Protein AF-A0A355UKW0-F1 (afdb_monomer_lite)

Sequence (43 aa):
MDFNISKQEELFLQMIREFAENEIKPIAAEIDEQEKFPVETVE

Secondary structure (DSSP, 8-state):
---PPPHHHHHHHHHHHHHIIIIIHHHHHHHHHTT---GGGT-

Foldseek 3Di:
DDPDDDPVNVVVVVVVVVCCVPPVVVCVVVCVVVVHDCPVSVD

Radius of gyration: 14.54 Å; chains: 1; bounding box: 28×17×41 Å

Structure (mmCIF, N/CA/C/O backbone):
data_AF-A0A355UKW0-F1
#
_entry.id   AF-A0A355UKW0-F1
#
loop_
_atom_site.group_PDB
_atom_site.id
_atom_site.type_symbol
_atom_site.label_atom_id
_atom_site.label_alt_id
_atom_site.label_comp_id
_atom_site.label_asym_id
_atom_site.label_entity_id
_atom_site.label_seq_id
_atom_site.pdbx_PDB_ins_code
_atom_site.Cartn_x
_atom_site.Cartn_y
_atom_site.Cartn_z
_atom_site.occupancy
_atom_site.B_iso_or_equiv
_atom_site.auth_seq_id
_atom_site.auth_comp_id
_atom_site.auth_asym_id
_atom_site.auth_atom_id
_atom_site.pd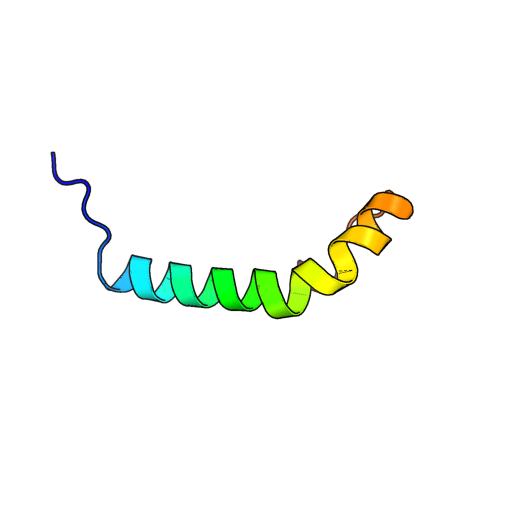bx_PDB_model_num
ATOM 1 N N . MET A 1 1 ? 2.531 -0.486 -30.929 1.00 66.88 1 MET A N 1
ATOM 2 C CA . MET A 1 1 ? 2.660 0.058 -29.564 1.00 66.88 1 MET A CA 1
ATOM 3 C C . MET A 1 1 ? 3.218 -1.044 -28.696 1.00 66.88 1 MET A C 1
ATOM 5 O O . MET A 1 1 ? 2.813 -2.185 -28.889 1.00 66.88 1 MET A O 1
ATOM 9 N N . ASP A 1 2 ? 4.166 -0.710 -27.831 1.00 81.00 2 ASP A N 1
ATOM 10 C CA . ASP A 1 2 ? 4.691 -1.630 -26.826 1.00 81.00 2 ASP A CA 1
ATOM 11 C C . ASP A 1 2 ? 3.945 -1.378 -25.510 1.00 81.00 2 ASP A C 1
ATOM 13 O O . ASP A 1 2 ? 3.782 -0.225 -25.115 1.00 81.00 2 ASP A O 1
ATOM 17 N N . PHE A 1 3 ? 3.436 -2.445 -24.900 1.00 91.31 3 PHE A N 1
ATOM 18 C CA . PHE A 1 3 ? 2.643 -2.431 -23.664 1.00 91.31 3 PHE A CA 1
ATOM 19 C C . PHE A 1 3 ? 3.281 -3.302 -22.577 1.00 91.31 3 PHE A C 1
ATOM 21 O O . PHE A 1 3 ? 2.636 -3.628 -21.581 1.00 91.31 3 PHE A O 1
ATOM 28 N N . ASN A 1 4 ? 4.523 -3.736 -22.790 1.00 92.31 4 ASN A N 1
ATOM 29 C CA . ASN A 1 4 ? 5.237 -4.512 -21.796 1.00 92.31 4 ASN A CA 1
ATOM 30 C C . ASN A 1 4 ? 5.670 -3.616 -20.636 1.00 92.31 4 ASN A C 1
ATOM 32 O O . ASN A 1 4 ? 6.053 -2.463 -20.826 1.00 92.31 4 ASN A O 1
ATOM 36 N N . ILE A 1 5 ? 5.623 -4.183 -19.435 1.00 89.81 5 ILE A N 1
ATOM 37 C CA . ILE A 1 5 ? 6.095 -3.532 -18.219 1.00 89.81 5 ILE A CA 1
ATOM 38 C C . ILE A 1 5 ? 7.622 -3.596 -18.229 1.00 89.81 5 ILE A C 1
ATOM 40 O O . ILE A 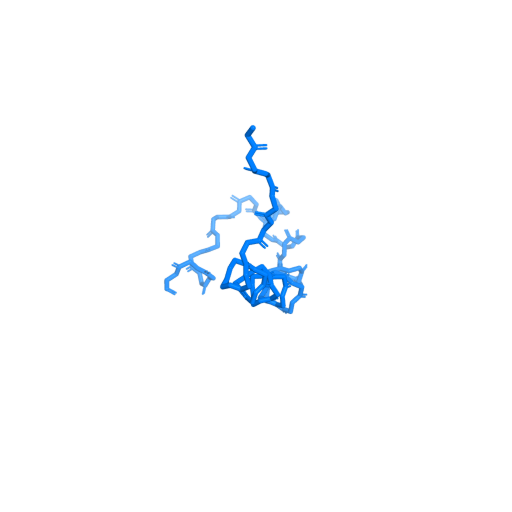1 5 ? 8.216 -4.657 -18.437 1.00 89.81 5 ILE A O 1
ATOM 44 N N . SER A 1 6 ? 8.276 -2.457 -18.038 1.00 94.00 6 SER A N 1
ATOM 45 C CA . SER A 1 6 ? 9.725 -2.416 -17.898 1.00 94.00 6 SER A CA 1
ATOM 46 C C . SER A 1 6 ? 10.150 -3.088 -16.593 1.00 94.00 6 SER A C 1
ATOM 48 O O . SER A 1 6 ? 9.440 -3.087 -15.589 1.00 94.00 6 SER A O 1
ATOM 50 N N . LYS A 1 7 ? 11.379 -3.597 -16.554 1.00 92.44 7 LYS A N 1
ATOM 51 C CA . LYS A 1 7 ? 11.928 -4.230 -15.348 1.00 92.44 7 LYS A CA 1
ATOM 52 C C . LYS A 1 7 ? 11.899 -3.315 -14.111 1.00 92.44 7 LYS A C 1
ATOM 54 O O . LYS A 1 7 ? 11.793 -3.798 -12.989 1.00 92.44 7 LYS A O 1
ATOM 59 N N . GLN A 1 8 ? 12.015 -1.999 -14.301 1.00 93.62 8 GLN A N 1
ATOM 60 C CA . GLN A 1 8 ? 11.926 -1.030 -13.204 1.00 93.62 8 GLN A CA 1
ATOM 61 C C . GLN A 1 8 ? 10.499 -0.933 -12.655 1.00 93.62 8 GLN A C 1
ATOM 63 O O . GLN A 1 8 ? 10.312 -0.934 -11.442 1.00 93.62 8 GLN A O 1
ATOM 68 N N . GLU A 1 9 ? 9.501 -0.906 -13.535 1.00 94.94 9 GLU A N 1
ATOM 69 C CA . GLU A 1 9 ? 8.090 -0.895 -13.146 1.00 94.94 9 GLU A CA 1
ATOM 70 C C . GLU A 1 9 ? 7.678 -2.215 -12.480 1.00 94.94 9 GLU A C 1
ATOM 72 O O . GLU A 1 9 ? 6.929 -2.188 -11.510 1.00 94.94 9 GLU A O 1
ATOM 77 N N . GLU A 1 10 ? 8.206 -3.365 -12.916 1.00 94.94 10 GLU A N 1
ATOM 78 C CA . GLU A 1 10 ? 7.964 -4.653 -12.245 1.00 94.94 10 GLU A CA 1
ATOM 79 C C . GLU A 1 10 ? 8.456 -4.654 -10.792 1.00 94.94 10 GLU A C 1
ATOM 81 O O . GLU A 1 10 ? 7.722 -5.068 -9.892 1.00 94.94 10 GLU A O 1
ATOM 86 N N . LEU A 1 11 ? 9.674 -4.158 -10.551 1.00 93.88 11 LEU A N 1
ATOM 87 C CA . LEU A 1 11 ? 10.241 -4.041 -9.203 1.00 93.88 11 LEU A CA 1
ATOM 88 C C . LEU A 1 11 ? 9.435 -3.064 -8.340 1.00 93.88 11 LEU A C 1
ATOM 90 O O . LEU A 1 11 ? 9.173 -3.326 -7.168 1.00 93.88 11 LEU A O 1
ATOM 94 N N . PHE A 1 12 ? 8.996 -1.955 -8.931 1.00 93.62 12 PHE A N 1
ATOM 95 C CA . PHE A 1 12 ? 8.156 -0.980 -8.246 1.00 93.62 12 PHE A CA 1
ATOM 96 C C . PHE A 1 12 ? 6.779 -1.558 -7.881 1.00 93.62 12 PHE A C 1
ATOM 98 O O . PHE A 1 12 ? 6.300 -1.368 -6.764 1.00 93.62 12 PHE A O 1
ATOM 105 N N . LEU 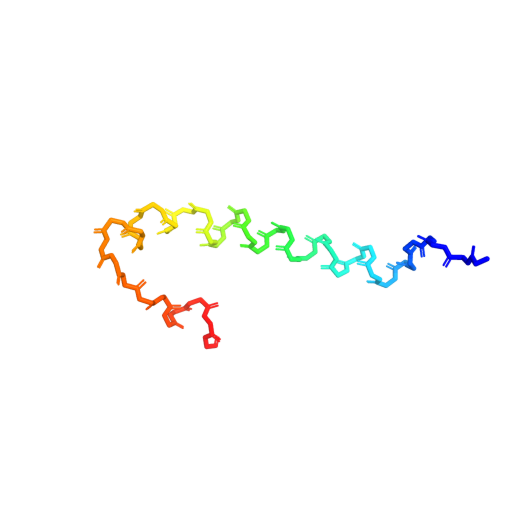A 1 13 ? 6.168 -2.336 -8.779 1.00 94.44 13 LEU A N 1
ATOM 106 C CA . LEU A 1 13 ? 4.910 -3.039 -8.520 1.00 94.44 13 LEU A CA 1
ATOM 107 C C . LEU A 1 13 ? 5.043 -4.074 -7.400 1.00 94.44 13 LEU A C 1
ATOM 109 O O . LEU A 1 13 ? 4.107 -4.237 -6.620 1.00 94.44 13 LEU A O 1
ATOM 113 N N . GLN A 1 14 ? 6.175 -4.778 -7.314 1.00 94.12 14 GLN A N 1
ATOM 114 C CA . GLN A 1 14 ? 6.444 -5.706 -6.211 1.00 94.12 14 GLN A CA 1
ATOM 115 C C . GLN A 1 14 ? 6.488 -4.966 -4.872 1.00 94.12 14 GLN A C 1
ATOM 117 O O . GLN A 1 14 ? 5.757 -5.334 -3.957 1.00 94.12 14 GLN A O 1
ATOM 122 N N . MET A 1 15 ? 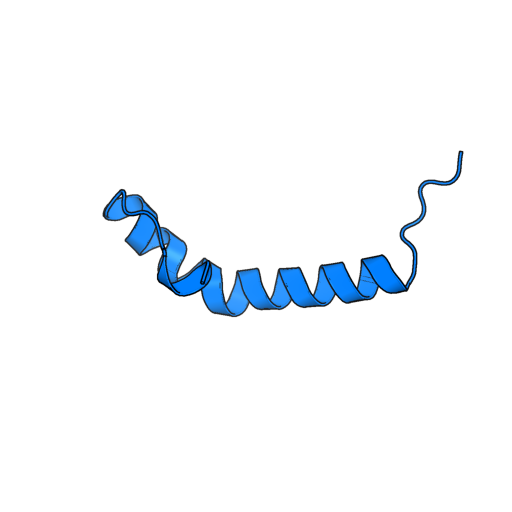7.245 -3.871 -4.801 1.00 93.50 15 MET A N 1
ATOM 123 C CA . MET A 1 15 ? 7.356 -3.050 -3.595 1.00 93.50 15 MET A CA 1
ATOM 124 C C . MET A 1 15 ? 5.995 -2.502 -3.130 1.00 93.50 15 MET A C 1
ATOM 126 O O . MET A 1 15 ? 5.661 -2.598 -1.952 1.00 93.50 15 MET A O 1
ATOM 130 N N . ILE A 1 16 ? 5.174 -1.972 -4.047 1.00 94.00 16 ILE A N 1
ATOM 131 C CA . ILE A 1 16 ? 3.838 -1.455 -3.698 1.00 94.00 16 ILE A CA 1
ATOM 132 C C . ILE A 1 16 ? 2.917 -2.576 -3.207 1.00 94.00 16 ILE A C 1
ATOM 134 O O . ILE A 1 16 ? 2.152 -2.371 -2.267 1.00 94.00 16 ILE A O 1
ATOM 138 N N . ARG A 1 17 ? 2.971 -3.759 -3.829 1.00 93.81 17 ARG A N 1
ATOM 139 C CA . ARG A 1 17 ? 2.157 -4.903 -3.392 1.00 93.81 17 ARG A CA 1
ATOM 140 C C . ARG A 1 17 ? 2.524 -5.346 -1.983 1.00 93.81 17 ARG A C 1
ATOM 142 O O . ARG A 1 17 ? 1.625 -5.602 -1.192 1.00 93.81 17 ARG A O 1
ATOM 149 N N . GLU A 1 18 ? 3.813 -5.411 -1.667 1.00 94.38 18 GLU A N 1
ATOM 150 C CA . GLU A 1 18 ? 4.280 -5.771 -0.325 1.00 94.38 18 GLU A CA 1
ATOM 151 C C . GLU A 1 18 ? 3.828 -4.754 0.727 1.00 94.38 18 GLU A C 1
ATOM 153 O O . GLU A 1 18 ? 3.337 -5.148 1.783 1.00 94.38 18 GLU A O 1
ATOM 158 N N . PHE A 1 19 ? 3.912 -3.458 0.420 1.00 92.31 19 PHE A N 1
ATOM 159 C CA . PHE A 1 19 ? 3.404 -2.404 1.298 1.00 92.31 19 PHE A CA 1
ATOM 160 C C . PHE A 1 19 ? 1.885 -2.516 1.510 1.00 92.31 19 PHE A C 1
ATOM 162 O O . PHE A 1 19 ? 1.402 -2.474 2.639 1.00 92.31 19 PHE A O 1
ATOM 169 N N . ALA A 1 20 ? 1.117 -2.731 0.440 1.00 92.94 20 ALA A N 1
ATOM 170 C CA . ALA A 1 20 ? -0.333 -2.868 0.537 1.00 92.94 20 ALA A CA 1
ATOM 171 C C . ALA A 1 20 ? -0.765 -4.100 1.357 1.00 92.94 20 ALA A C 1
ATOM 173 O O . ALA A 1 20 ? -1.705 -4.016 2.145 1.00 92.94 20 ALA A O 1
ATOM 174 N N . GLU A 1 21 ? -0.092 -5.240 1.192 1.00 93.06 21 GLU A N 1
ATOM 175 C CA . GLU A 1 21 ? -0.435 -6.478 1.902 1.00 93.06 21 GLU A CA 1
ATOM 176 C C . GLU A 1 21 ? -0.034 -6.450 3.381 1.00 93.06 21 GLU A C 1
ATOM 178 O O . GLU A 1 21 ? -0.786 -6.950 4.217 1.00 93.06 21 GLU A O 1
ATOM 183 N N . ASN A 1 22 ? 1.125 -5.876 3.708 1.00 91.25 22 ASN A N 1
ATOM 184 C CA . ASN A 1 22 ? 1.653 -5.912 5.072 1.00 91.25 22 ASN A CA 1
ATOM 185 C C . ASN A 1 22 ? 1.193 -4.725 5.922 1.00 91.25 22 ASN A C 1
ATOM 187 O O . ASN A 1 22 ? 0.896 -4.918 7.096 1.00 91.25 22 ASN A O 1
ATOM 191 N N . GLU A 1 23 ? 1.114 -3.526 5.340 1.00 87.69 23 GLU A N 1
ATOM 192 C CA . GLU A 1 23 ? 0.844 -2.292 6.089 1.00 87.69 23 GLU A CA 1
ATOM 193 C C . GLU A 1 23 ? -0.615 -1.844 5.944 1.00 87.69 23 GLU A C 1
ATOM 195 O O . GLU A 1 23 ? -1.257 -1.499 6.930 1.00 87.69 23 GLU A O 1
ATOM 200 N N . ILE A 1 24 ? -1.185 -1.890 4.731 1.00 87.44 24 ILE A N 1
ATOM 201 C CA . ILE A 1 24 ? -2.531 -1.340 4.470 1.00 87.44 24 ILE A CA 1
ATOM 202 C C . ILE A 1 24 ? -3.645 -2.340 4.796 1.00 87.44 24 ILE A C 1
ATOM 204 O O . ILE A 1 24 ? -4.645 -1.990 5.422 1.00 87.44 24 ILE A O 1
ATOM 208 N N . LYS A 1 25 ? -3.503 -3.601 4.382 1.00 90.19 25 LYS A N 1
ATOM 209 C CA . LYS A 1 25 ? -4.537 -4.633 4.555 1.00 90.19 25 LYS A CA 1
ATOM 210 C C . LYS A 1 25 ? -4.977 -4.861 6.011 1.00 90.19 25 LYS A C 1
ATOM 212 O O . LYS A 1 25 ? -6.178 -5.055 6.202 1.00 90.19 25 LYS A O 1
ATOM 217 N N . PRO A 1 26 ? -4.093 -4.836 7.029 1.00 90.56 26 PRO A N 1
ATOM 218 C CA . PRO A 1 26 ? -4.511 -5.042 8.418 1.00 90.56 26 PRO A CA 1
ATOM 219 C C . PRO A 1 26 ? -5.397 -3.919 8.962 1.00 90.56 26 PRO A C 1
ATOM 221 O O . PRO A 1 26 ? -6.334 -4.188 9.707 1.00 90.56 26 PRO A O 1
ATOM 224 N N . ILE A 1 27 ? -5.119 -2.675 8.574 1.00 85.38 27 ILE A N 1
ATOM 225 C CA . ILE A 1 27 ? -5.797 -1.480 9.095 1.00 85.38 27 ILE A CA 1
ATOM 226 C C . ILE A 1 27 ? -7.018 -1.080 8.257 1.00 85.38 27 ILE A C 1
ATOM 228 O O . ILE A 1 27 ? -7.876 -0.344 8.733 1.00 85.38 27 ILE A O 1
ATOM 232 N N . ALA A 1 28 ? -7.130 -1.576 7.020 1.00 87.44 28 ALA A N 1
ATOM 233 C CA . ALA A 1 28 ? -8.171 -1.172 6.074 1.00 87.44 28 ALA A CA 1
ATOM 234 C C . ALA A 1 28 ? -9.600 -1.362 6.609 1.00 87.44 28 ALA A C 1
ATOM 236 O O . ALA A 1 28 ? -10.442 -0.494 6.407 1.00 87.44 28 ALA A O 1
ATOM 237 N N . ALA A 1 29 ? -9.870 -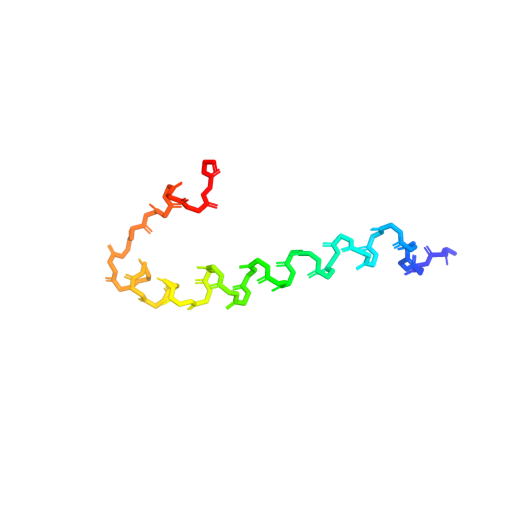2.472 7.305 1.00 86.50 29 ALA A N 1
ATOM 238 C CA . ALA A 1 29 ? -11.195 -2.744 7.863 1.00 86.50 29 ALA A CA 1
ATOM 239 C C . ALA A 1 29 ? -11.554 -1.785 9.011 1.00 86.50 29 ALA A C 1
ATOM 241 O O . ALA A 1 29 ? -12.679 -1.304 9.080 1.00 86.50 29 ALA A O 1
ATOM 242 N N . GLU A 1 30 ? -10.588 -1.479 9.880 1.00 84.06 30 GLU A N 1
ATOM 243 C CA . GLU A 1 30 ? -10.779 -0.550 10.998 1.00 84.06 30 GLU A CA 1
ATOM 244 C C . GLU A 1 30 ? -10.985 0.888 10.502 1.00 84.06 30 GLU A C 1
ATOM 246 O O . GLU A 1 30 ? -11.843 1.609 11.003 1.00 84.06 30 GLU A O 1
ATOM 251 N N . ILE A 1 31 ? -10.224 1.297 9.488 1.00 86.44 31 ILE A N 1
ATOM 252 C CA . ILE A 1 31 ? -10.309 2.629 8.881 1.00 86.44 31 ILE A CA 1
ATOM 253 C C . ILE A 1 31 ? -11.672 2.855 8.216 1.00 86.44 31 ILE A C 1
ATOM 255 O O . ILE A 1 31 ? -12.245 3.933 8.380 1.00 86.44 31 ILE A O 1
ATOM 259 N N . ASP A 1 32 ? -12.180 1.856 7.484 1.00 89.06 32 ASP A N 1
ATOM 260 C CA . ASP A 1 32 ? -13.496 1.900 6.832 1.00 89.06 32 ASP A CA 1
ATOM 261 C C . ASP A 1 32 ? -14.624 1.988 7.869 1.00 89.06 32 ASP A C 1
ATOM 263 O O . ASP A 1 32 ? -15.486 2.858 7.770 1.00 89.06 32 ASP A O 1
ATOM 267 N N . GLU A 1 33 ? -14.559 1.175 8.931 1.00 86.81 33 GLU A N 1
ATOM 268 C CA . GLU A 1 33 ? -15.534 1.203 10.030 1.00 86.81 33 GLU A CA 1
ATOM 269 C C . GLU A 1 33 ? -15.524 2.538 10.794 1.00 86.81 33 GLU A C 1
ATOM 271 O O . GLU A 1 33 ? -16.572 3.025 11.221 1.00 86.81 33 GLU A O 1
ATOM 276 N N . GLN A 1 34 ? -14.350 3.152 10.957 1.00 88.00 34 GLN A N 1
ATOM 277 C CA . GLN A 1 34 ? -14.191 4.443 11.631 1.00 88.00 34 GLN A CA 1
ATOM 278 C C . GLN A 1 34 ? -14.433 5.653 10.712 1.00 88.00 34 GLN A C 1
ATOM 280 O O . GLN A 1 34 ? -14.359 6.786 11.195 1.00 88.00 34 GLN A O 1
ATOM 285 N N . GLU A 1 35 ? -14.667 5.441 9.409 1.00 84.00 35 GLU A N 1
ATOM 286 C CA . GLU A 1 35 ? -14.735 6.483 8.368 1.00 84.00 35 GLU A CA 1
ATOM 287 C C . GLU A 1 35 ? -13.574 7.501 8.460 1.00 84.00 35 GLU A C 1
ATOM 289 O O . GLU A 1 35 ? -13.719 8.698 8.187 1.00 84.00 35 GLU A O 1
ATOM 294 N N . LYS A 1 36 ? -12.394 7.038 8.892 1.00 79.25 36 LYS A N 1
ATOM 295 C CA . LYS A 1 36 ? -11.238 7.892 9.193 1.00 79.25 36 LYS A CA 1
ATOM 296 C C . LYS A 1 36 ? -10.297 7.947 7.994 1.00 79.25 36 LYS A C 1
ATOM 298 O O . LYS A 1 36 ? -10.120 6.971 7.281 1.00 79.25 36 LYS A O 1
ATOM 303 N N . PHE A 1 37 ? -9.626 9.078 7.784 1.00 76.50 37 PHE A N 1
ATOM 304 C CA . PHE A 1 37 ? -8.510 9.129 6.838 1.00 76.50 37 PHE A CA 1
ATOM 305 C C . PHE A 1 37 ? -7.202 8.676 7.520 1.00 76.50 37 PHE A C 1
ATOM 307 O O . PHE A 1 37 ? -6.821 9.267 8.539 1.00 76.50 37 PHE A O 1
ATOM 314 N N . PRO A 1 38 ? -6.495 7.661 6.993 1.00 73.75 38 PRO A N 1
ATOM 315 C CA . PRO A 1 38 ? -5.292 7.125 7.622 1.00 73.75 38 PRO A CA 1
ATOM 316 C C . PRO A 1 38 ? -4.056 7.966 7.285 1.00 73.75 38 PRO A C 1
ATOM 318 O O . PRO A 1 38 ? -3.338 7.694 6.329 1.00 73.75 38 PRO A O 1
ATOM 321 N N . VAL A 1 39 ? -3.793 8.998 8.090 1.00 76.56 39 VAL A N 1
ATOM 322 C CA . VAL A 1 39 ? -2.585 9.841 7.954 1.00 76.56 39 VAL A CA 1
ATOM 323 C C . VAL A 1 39 ? -1.304 9.035 8.216 1.00 76.56 39 VAL A C 1
ATOM 325 O O . VAL A 1 39 ? -0.290 9.264 7.571 1.00 76.56 39 VAL A O 1
ATOM 328 N N . GLU A 1 40 ? -1.373 8.036 9.098 1.00 73.12 40 GLU A N 1
ATOM 329 C CA . GLU A 1 40 ? -0.227 7.230 9.551 1.00 73.12 40 GLU A CA 1
ATOM 330 C C . GLU A 1 40 ? 0.452 6.425 8.436 1.00 73.12 40 GLU A C 1
ATOM 332 O O . GLU A 1 40 ? 1.644 6.154 8.520 1.00 73.12 40 GLU A O 1
ATOM 337 N N . THR A 1 41 ? -0.280 6.061 7.381 1.00 73.88 41 THR A N 1
ATOM 338 C CA . THR A 1 41 ? 0.274 5.328 6.231 1.00 73.88 41 THR A CA 1
ATOM 339 C C . THR A 1 41 ? 0.577 6.215 5.026 1.00 73.88 41 THR A C 1
ATOM 341 O O . THR A 1 41 ? 0.967 5.700 3.980 1.00 73.88 41 THR A O 1
ATOM 344 N N . VAL A 1 42 ? 0.324 7.522 5.134 1.00 73.06 42 VAL A N 1
ATOM 345 C CA . VAL A 1 42 ? 0.437 8.488 4.028 1.00 73.06 42 VAL A CA 1
ATOM 346 C C . VAL A 1 42 ? 1.557 9.515 4.259 1.00 73.06 42 VAL A C 1
ATOM 348 O O . VAL A 1 42 ? 2.031 10.084 3.275 1.00 73.06 42 VAL A O 1
ATOM 351 N N . GLU A 1 43 ? 1.987 9.750 5.506 1.00 54.81 43 GLU A N 1
ATOM 352 C CA . GLU A 1 43 ? 3.164 10.587 5.832 1.00 54.81 43 GLU A CA 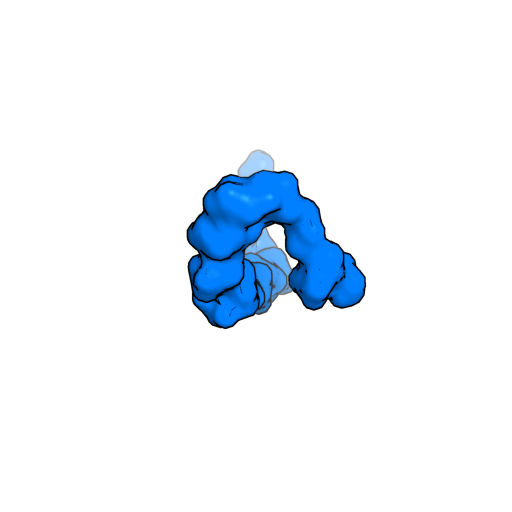1
ATOM 353 C C . GLU A 1 43 ? 4.519 9.951 5.481 1.00 54.81 43 GLU A C 1
ATOM 355 O O . GLU A 1 43 ? 4.667 8.711 5.580 1.00 54.81 43 GLU A O 1
#

pLDDT: mean 86.68, std 8.82, range [54.81, 94.94]